Protein AF-A0A227JAJ7-F1 (afdb_monomer_lite)

Structure (mmCIF, N/CA/C/O backbone):
data_AF-A0A227JAJ7-F1
#
_entry.id   AF-A0A227JAJ7-F1
#
loop_
_atom_site.group_PDB
_atom_site.id
_atom_site.type_symbol
_atom_site.label_atom_id
_atom_site.label_alt_id
_atom_site.label_comp_id
_atom_site.label_asym_id
_atom_site.label_entity_id
_atom_site.label_seq_id
_atom_site.pdbx_PDB_ins_code
_atom_site.Cartn_x
_atom_site.Cartn_y
_atom_site.Cartn_z
_atom_site.occupancy
_atom_site.B_iso_or_equiv
_atom_site.auth_seq_id
_atom_site.auth_comp_id
_atom_site.auth_asym_id
_atom_site.auth_atom_id
_atom_site.pdbx_PDB_model_num
ATOM 1 N N . ASN A 1 1 ? 9.251 8.551 4.501 1.00 85.00 1 ASN A N 1
ATOM 2 C CA . ASN A 1 1 ? 8.634 9.676 3.740 1.00 85.00 1 ASN A CA 1
ATOM 3 C C . ASN A 1 1 ? 7.520 10.307 4.596 1.00 85.00 1 ASN A C 1
ATOM 5 O O . ASN A 1 1 ? 7.261 9.784 5.674 1.00 85.00 1 ASN A O 1
ATOM 9 N N . ALA A 1 2 ? 6.881 11.408 4.172 1.00 94.31 2 ALA A N 1
ATOM 10 C CA . ALA A 1 2 ? 5.840 12.074 4.979 1.00 94.31 2 ALA A CA 1
ATOM 11 C C . ALA A 1 2 ? 4.618 11.174 5.269 1.00 94.31 2 ALA A C 1
ATOM 13 O O . ALA A 1 2 ? 4.046 11.230 6.352 1.00 94.31 2 ALA A O 1
ATOM 14 N N . TRP A 1 3 ? 4.259 10.287 4.334 1.00 92.94 3 TRP A N 1
ATOM 15 C CA . TRP A 1 3 ? 3.157 9.336 4.508 1.00 92.94 3 TRP A CA 1
ATOM 16 C C . TRP A 1 3 ? 3.422 8.319 5.624 1.00 92.94 3 TRP A C 1
ATOM 18 O O . TRP A 1 3 ? 2.568 8.092 6.475 1.00 92.94 3 TRP A O 1
ATOM 28 N N . GLU A 1 4 ? 4.610 7.717 5.655 1.00 94.19 4 GLU A N 1
ATOM 29 C CA . GLU A 1 4 ? 4.991 6.753 6.695 1.00 94.19 4 GLU A CA 1
ATOM 30 C C . GLU A 1 4 ? 4.992 7.377 8.091 1.00 94.19 4 GLU A C 1
ATOM 32 O O . GLU A 1 4 ? 4.551 6.734 9.047 1.00 94.19 4 GLU A O 1
ATOM 37 N N . GLN A 1 5 ? 5.463 8.624 8.204 1.00 96.62 5 GLN A N 1
ATOM 38 C CA . GLN A 1 5 ? 5.449 9.377 9.459 1.00 96.62 5 GLN A CA 1
ATOM 39 C C . GLN A 1 5 ? 4.012 9.606 9.929 1.00 96.62 5 GLN A C 1
ATOM 41 O O . GLN A 1 5 ? 3.670 9.181 11.031 1.00 96.62 5 GLN A O 1
ATOM 46 N N . GLN A 1 6 ? 3.143 10.127 9.058 1.00 97.75 6 GLN A N 1
ATOM 47 C CA . GLN A 1 6 ? 1.740 10.374 9.391 1.00 97.75 6 GLN A CA 1
ATOM 48 C C . GLN A 1 6 ? 1.010 9.099 9.841 1.00 97.75 6 GLN A C 1
ATOM 50 O O . GLN A 1 6 ? 0.307 9.103 10.850 1.00 97.75 6 GLN A O 1
ATOM 55 N N . LEU A 1 7 ? 1.190 7.980 9.130 1.00 97.62 7 LEU A N 1
ATOM 56 C CA . LEU A 1 7 ? 0.571 6.703 9.507 1.00 97.62 7 LEU A CA 1
ATOM 57 C C . LEU A 1 7 ? 1.108 6.181 10.854 1.00 97.62 7 LEU A C 1
ATOM 59 O O . LEU A 1 7 ? 0.360 5.588 11.632 1.00 97.62 7 LEU A O 1
ATOM 63 N N . SER A 1 8 ? 2.389 6.424 11.152 1.00 97.94 8 SER A N 1
ATOM 64 C CA . SER A 1 8 ? 2.998 6.043 12.433 1.00 97.94 8 SER A CA 1
ATOM 65 C C . SER A 1 8 ? 2.454 6.882 13.589 1.00 97.94 8 SER A C 1
ATOM 67 O O . SER A 1 8 ? 2.117 6.332 14.637 1.00 97.94 8 SER A O 1
ATOM 69 N N . GLU A 1 9 ? 2.303 8.190 13.383 1.00 98.31 9 GLU A N 1
ATOM 70 C CA . GLU A 1 9 ? 1.668 9.102 14.338 1.00 98.31 9 GLU A CA 1
ATOM 71 C C . GLU A 1 9 ? 0.215 8.695 14.611 1.00 98.31 9 GLU A C 1
ATOM 73 O O . GLU A 1 9 ? -0.184 8.576 15.769 1.00 98.31 9 GLU A O 1
ATOM 78 N N . MET A 1 10 ? -0.558 8.372 13.566 1.00 98.00 10 MET A N 1
ATOM 79 C CA . MET A 1 10 ? -1.934 7.881 13.713 1.00 98.00 10 MET A CA 1
ATOM 80 C C . MET A 1 10 ? -2.012 6.593 14.546 1.00 98.00 10 MET A C 1
ATOM 82 O O . MET A 1 10 ? -2.902 6.465 15.385 1.00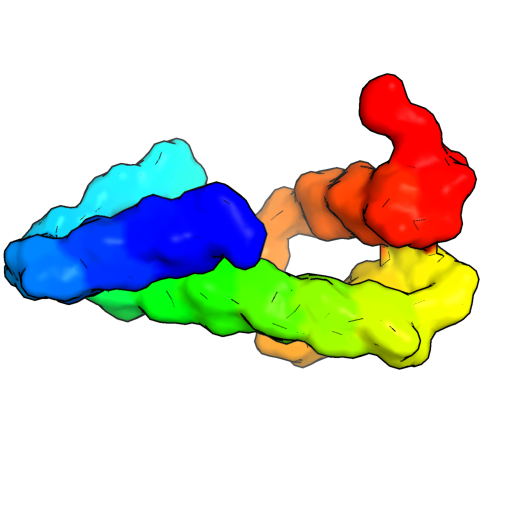 98.00 10 MET A O 1
ATOM 86 N N . LEU A 1 11 ? -1.086 5.643 14.359 1.00 97.81 11 LEU A N 1
ATOM 87 C CA . LEU A 1 11 ? -1.030 4.425 15.181 1.00 97.81 11 LEU A CA 1
ATOM 88 C C . LEU A 1 11 ? -0.637 4.703 16.634 1.00 97.81 11 LEU A C 1
ATOM 90 O O . LEU A 1 11 ? -1.154 4.038 17.536 1.00 97.81 11 LEU A O 1
ATOM 94 N N . ALA A 1 12 ? 0.255 5.666 16.875 1.00 98.38 12 ALA A N 1
ATOM 95 C CA . ALA A 1 12 ? 0.708 6.027 18.218 1.00 98.38 12 ALA A CA 1
ATOM 96 C C . ALA A 1 12 ? -0.432 6.564 19.103 1.00 98.38 12 ALA A C 1
ATOM 98 O O . ALA A 1 12 ? -0.400 6.384 20.321 1.00 98.38 12 ALA A O 1
ATOM 99 N N . LEU A 1 13 ? -1.480 7.129 18.492 1.00 98.31 13 LEU A N 1
ATOM 100 C CA . LEU A 1 13 ? -2.703 7.570 19.174 1.00 98.31 13 LEU A CA 1
ATOM 101 C C . LEU A 1 13 ? -3.602 6.416 19.657 1.00 98.31 13 LEU A C 1
ATOM 103 O O . LEU A 1 13 ? -4.607 6.674 20.315 1.00 98.31 13 LEU A O 1
ATOM 107 N N . LYS A 1 14 ? -3.256 5.152 19.361 1.00 97.69 14 LYS A N 1
ATOM 108 C CA . LYS A 1 14 ? -4.018 3.946 19.744 1.00 97.69 14 LYS A CA 1
ATOM 109 C C . LYS A 1 14 ? -5.506 4.040 19.344 1.00 97.69 14 LYS A C 1
ATOM 111 O O . LYS A 1 14 ? -6.380 3.949 20.210 1.00 97.69 14 LYS A O 1
ATOM 116 N N . PRO A 1 15 ? -5.816 4.225 18.046 1.00 97.88 15 PRO A N 1
ATOM 117 C CA . PRO A 1 15 ? -7.183 4.460 17.600 1.00 97.88 15 PRO A CA 1
ATOM 118 C C . PRO A 1 15 ? -8.071 3.241 17.863 1.00 97.88 15 PRO A C 1
ATOM 120 O O . PRO A 1 15 ? -7.714 2.112 17.522 1.00 97.88 15 PRO A O 1
ATOM 123 N N . GLN A 1 16 ? -9.256 3.481 18.428 1.00 97.25 16 GLN A N 1
ATOM 124 C CA . GLN A 1 16 ? -10.285 2.447 18.579 1.00 97.25 16 GLN A CA 1
ATOM 125 C C . GLN A 1 16 ? -11.012 2.170 17.260 1.00 97.2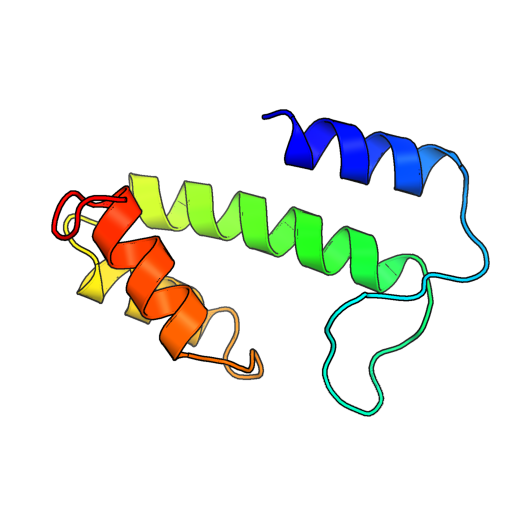5 16 GLN A C 1
ATOM 127 O O . GLN A 1 16 ? -11.372 1.030 16.980 1.00 97.25 16 GLN A O 1
ATOM 132 N N . VAL A 1 17 ? -11.199 3.210 16.444 1.00 97.88 17 VAL A N 1
ATOM 133 C CA . VAL A 1 17 ? -11.871 3.147 15.145 1.00 97.88 17 VAL A CA 1
ATOM 134 C C . VAL A 1 17 ? -11.025 3.884 14.114 1.00 97.88 17 VAL A C 1
ATOM 136 O O . VAL A 1 17 ? -10.483 4.952 14.398 1.00 97.88 17 VAL A O 1
ATOM 139 N N . VAL A 1 18 ? -10.929 3.320 12.914 1.00 97.94 18 VAL A N 1
ATOM 140 C CA . VAL A 1 18 ? -10.316 3.959 11.745 1.00 97.94 18 VAL A CA 1
ATOM 141 C C . VAL A 1 18 ? -11.326 3.934 10.607 1.00 97.94 18 VAL A C 1
ATOM 143 O O . VAL A 1 18 ? -11.865 2.874 10.299 1.00 97.94 18 VAL A O 1
ATOM 146 N N . ILE A 1 19 ? -11.568 5.089 9.984 1.00 95.75 19 ILE A N 1
ATOM 147 C CA . ILE A 1 19 ? -12.482 5.241 8.845 1.00 95.75 19 ILE A CA 1
ATOM 148 C C . ILE A 1 19 ? -11.654 5.585 7.597 1.00 95.75 19 ILE A C 1
ATOM 150 O O . ILE A 1 19 ? -11.264 6.742 7.430 1.00 95.75 19 ILE A O 1
ATOM 154 N N . PRO A 1 20 ? -11.325 4.603 6.736 1.00 93.81 20 PRO A N 1
ATOM 155 C CA . PRO A 1 20 ? -10.594 4.861 5.499 1.00 93.81 20 PRO A CA 1
ATOM 156 C C . PRO A 1 20 ? -11.448 5.645 4.497 1.00 93.81 20 PRO A C 1
ATOM 158 O O . PRO A 1 20 ? -12.634 5.363 4.343 1.00 93.81 20 PRO A O 1
ATOM 161 N N . GLY A 1 21 ? -10.835 6.569 3.748 1.00 93.19 21 GLY A N 1
ATOM 162 C CA . GLY A 1 21 ? -11.511 7.239 2.625 1.00 93.19 21 GLY A CA 1
ATOM 163 C C . GLY A 1 21 ? -11.849 6.287 1.467 1.00 93.19 21 GLY A C 1
ATOM 164 O O . GLY A 1 21 ? -12.850 6.474 0.782 1.00 93.19 21 GLY A O 1
ATOM 165 N N . HIS A 1 22 ? -11.051 5.228 1.288 1.00 89.88 22 HIS A N 1
ATOM 166 C CA . HIS A 1 22 ? -11.291 4.138 0.340 1.00 89.88 22 HIS A CA 1
ATOM 167 C C . HIS A 1 22 ? -10.982 2.790 1.000 1.00 89.88 22 HIS A C 1
ATOM 169 O O . HIS A 1 22 ? -9.970 2.659 1.688 1.00 89.88 22 HIS A O 1
ATOM 175 N N . MET A 1 23 ? -11.828 1.778 0.781 1.00 90.31 23 MET A N 1
ATOM 176 C CA . MET A 1 23 ? -11.612 0.411 1.273 1.00 90.31 23 MET A CA 1
ATOM 177 C C . MET A 1 23 ? -12.438 -0.625 0.500 1.00 90.31 23 MET A C 1
ATOM 179 O O . MET A 1 23 ? -13.387 -0.282 -0.206 1.00 90.31 23 MET A O 1
ATOM 183 N N . LYS A 1 24 ? -12.103 -1.910 0.669 1.00 89.38 24 LYS A N 1
ATOM 184 C CA . LYS A 1 24 ? -12.974 -3.018 0.257 1.00 89.38 24 LYS A CA 1
ATOM 185 C C . LYS A 1 24 ? -14.173 -3.101 1.194 1.00 89.38 24 LYS A C 1
ATOM 187 O O . LYS A 1 24 ? -14.057 -2.865 2.395 1.00 89.38 24 LYS A O 1
ATOM 192 N N . ALA A 1 25 ? -15.336 -3.449 0.650 1.00 89.69 25 ALA A N 1
ATOM 193 C CA . ALA A 1 25 ? -16.492 -3.751 1.481 1.00 89.69 25 ALA A CA 1
ATOM 194 C C . ALA A 1 25 ? -16.132 -4.868 2.479 1.00 89.69 25 ALA A C 1
ATOM 196 O O . ALA A 1 25 ? -15.513 -5.865 2.110 1.00 89.69 25 ALA A O 1
ATOM 197 N N . GLY A 1 26 ? -16.485 -4.678 3.751 1.00 91.06 26 GLY A N 1
ATOM 198 C CA . GLY A 1 26 ? -16.148 -5.618 4.824 1.00 91.06 26 GLY A CA 1
ATOM 199 C C . GLY A 1 26 ? -14.739 -5.471 5.418 1.00 91.06 26 GLY A C 1
ATOM 200 O O . GLY A 1 26 ? -14.392 -6.238 6.314 1.00 91.06 26 GLY A O 1
ATOM 201 N N . THR A 1 27 ? -13.927 -4.496 4.984 1.00 92.56 27 THR A N 1
ATOM 202 C CA . THR A 1 27 ? -12.674 -4.154 5.680 1.00 92.56 27 THR A CA 1
ATOM 203 C C . THR A 1 27 ? -12.959 -3.774 7.141 1.00 92.56 27 THR A C 1
ATOM 205 O O . THR A 1 27 ? -13.874 -3.003 7.429 1.00 92.56 27 THR A O 1
ATOM 208 N N . LYS A 1 28 ? -12.167 -4.318 8.077 1.00 95.44 28 LYS A N 1
ATOM 209 C CA . LYS A 1 28 ? -12.261 -3.992 9.510 1.00 95.44 28 LYS A CA 1
ATOM 210 C C . LYS A 1 28 ? -11.965 -2.508 9.733 1.00 95.44 28 LYS A C 1
ATOM 212 O O . LYS A 1 28 ? -11.002 -1.999 9.183 1.00 95.44 28 LYS A O 1
ATOM 217 N N . LEU A 1 29 ? -12.728 -1.831 10.587 1.00 97.31 29 LEU A N 1
ATOM 218 C CA . LEU A 1 29 ? -12.568 -0.395 10.867 1.00 97.31 29 LEU A CA 1
ATOM 219 C C . LEU A 1 29 ? -11.684 -0.135 12.092 1.00 97.31 29 LEU A C 1
ATOM 221 O O . LEU A 1 29 ? -12.057 0.597 13.004 1.00 97.31 29 LEU A O 1
ATOM 225 N N . ASN A 1 30 ? -10.525 -0.785 12.146 1.00 97.62 30 ASN A N 1
ATOM 226 C CA . ASN A 1 30 ? -9.595 -0.718 13.272 1.00 97.62 30 ASN A CA 1
ATOM 227 C C . ASN A 1 30 ? -8.172 -0.366 12.792 1.00 97.62 30 ASN A C 1
ATOM 229 O O . ASN A 1 30 ? -7.926 -0.142 11.603 1.00 97.62 30 ASN A O 1
ATOM 233 N N . ALA A 1 31 ? -7.219 -0.344 13.728 1.00 97.88 31 ALA A N 1
ATOM 234 C CA . ALA A 1 31 ? -5.814 -0.034 13.462 1.00 97.88 31 ALA A CA 1
ATOM 235 C C . ALA A 1 31 ? -5.139 -0.944 12.410 1.00 97.88 31 ALA A C 1
ATOM 237 O O . ALA A 1 31 ? -4.111 -0.550 11.855 1.00 97.88 31 ALA A O 1
ATOM 238 N N . ASP A 1 32 ? -5.705 -2.116 12.090 1.00 96.50 32 ASP A N 1
ATOM 239 C CA . ASP A 1 32 ? -5.162 -3.015 11.062 1.00 96.50 32 ASP A CA 1
ATOM 240 C C . ASP A 1 32 ? -5.161 -2.349 9.676 1.00 96.50 32 ASP A C 1
ATOM 242 O O . ASP A 1 32 ? -4.279 -2.616 8.866 1.00 96.50 32 ASP A O 1
ATOM 246 N N . THR A 1 33 ? -6.089 -1.421 9.415 1.00 95.88 33 THR A N 1
ATOM 247 C CA . THR A 1 33 ? -6.141 -0.664 8.149 1.00 95.88 33 THR A CA 1
ATOM 248 C C . THR A 1 33 ? -4.965 0.291 7.977 1.00 95.88 33 THR A C 1
ATOM 250 O O . THR A 1 33 ? -4.431 0.416 6.877 1.00 95.88 33 THR A O 1
ATOM 253 N N . ILE A 1 34 ? -4.507 0.926 9.060 1.00 97.50 34 ILE A N 1
ATOM 254 C CA . ILE A 1 34 ? -3.318 1.785 9.022 1.00 97.50 34 ILE A CA 1
ATOM 255 C C . ILE A 1 34 ? -2.073 0.924 8.792 1.00 97.50 34 ILE A C 1
ATOM 257 O O . ILE A 1 34 ? -1.235 1.271 7.960 1.00 97.50 34 ILE A O 1
ATOM 261 N N . ARG A 1 35 ? -1.980 -0.230 9.470 1.00 97.19 35 ARG A N 1
ATOM 262 C CA . ARG A 1 35 ? -0.873 -1.180 9.276 1.00 97.19 35 ARG A CA 1
ATOM 263 C C . ARG A 1 35 ? -0.833 -1.727 7.852 1.00 97.19 35 ARG A C 1
ATOM 265 O O . ARG A 1 35 ? 0.249 -1.816 7.283 1.00 97.19 35 ARG A O 1
ATOM 272 N N . TYR A 1 36 ? -1.992 -2.030 7.265 1.00 95.62 36 TYR A N 1
ATOM 273 C CA . TYR A 1 36 ? -2.095 -2.432 5.862 1.00 95.62 36 TYR A CA 1
ATOM 274 C C . TYR A 1 36 ? -1.499 -1.365 4.936 1.00 95.62 36 TYR A C 1
ATOM 276 O O . TYR A 1 36 ? -0.634 -1.678 4.123 1.00 95.62 36 TYR A O 1
ATOM 284 N N . SER A 1 37 ? -1.891 -0.097 5.101 1.00 95.38 37 SER A N 1
ATOM 285 C CA . SER A 1 37 ? -1.356 1.006 4.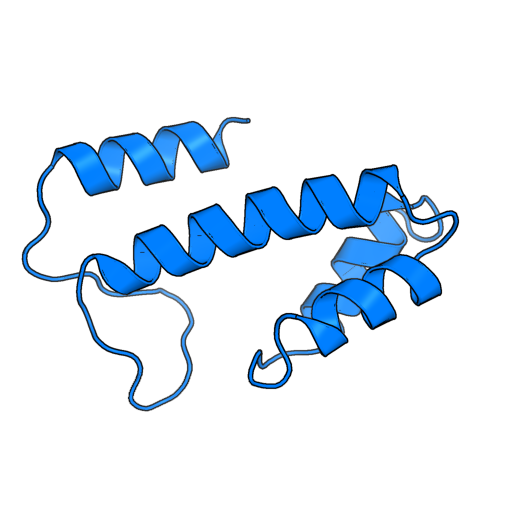291 1.00 95.38 37 SER A CA 1
ATOM 286 C C . SER A 1 37 ? 0.153 1.192 4.471 1.00 95.38 37 SER A C 1
ATOM 288 O O . SER A 1 37 ? 0.863 1.397 3.489 1.00 95.38 37 SER A O 1
ATOM 290 N N . GLN A 1 38 ? 0.670 1.086 5.701 1.00 97.12 38 GLN A N 1
ATOM 291 C CA . GLN A 1 38 ? 2.115 1.148 5.953 1.00 97.12 38 GLN A CA 1
ATOM 292 C C . GLN A 1 38 ? 2.865 0.014 5.252 1.00 97.12 38 GLN A C 1
ATOM 294 O O . GLN A 1 38 ? 3.856 0.273 4.569 1.00 97.12 38 GLN A O 1
ATOM 299 N N . GLN A 1 39 ? 2.376 -1.221 5.391 1.00 97.62 39 GLN A N 1
ATOM 300 C CA . GLN A 1 39 ? 3.002 -2.386 4.777 1.00 97.62 39 GLN A CA 1
ATOM 301 C C . GLN A 1 39 ? 2.980 -2.282 3.250 1.00 97.62 39 GLN A C 1
ATOM 303 O O . GLN A 1 39 ? 4.003 -2.515 2.612 1.00 97.62 39 GLN A O 1
ATOM 308 N N . TYR A 1 40 ? 1.860 -1.846 2.668 1.00 96.75 40 TYR A N 1
ATOM 309 C CA . TYR A 1 40 ? 1.740 -1.646 1.226 1.00 96.75 40 TYR A CA 1
ATOM 310 C C . TYR A 1 40 ? 2.768 -0.638 0.702 1.00 96.75 40 TYR A C 1
ATOM 312 O O . TYR A 1 40 ? 3.426 -0.896 -0.304 1.00 96.75 40 TYR A O 1
ATOM 320 N N . LEU A 1 41 ? 2.960 0.492 1.392 1.00 96.50 41 LEU A N 1
ATOM 321 C CA . LEU A 1 41 ? 3.954 1.498 0.999 1.00 96.50 41 LEU A CA 1
ATOM 322 C C . LEU A 1 41 ? 5.391 0.972 1.096 1.00 96.50 41 LEU A C 1
ATOM 324 O O . LEU A 1 41 ? 6.195 1.231 0.199 1.00 96.50 41 LEU A O 1
ATOM 328 N N . GLN A 1 42 ? 5.715 0.238 2.162 1.00 97.31 42 GLN A N 1
ATOM 329 C CA . GLN A 1 42 ? 7.037 -0.373 2.341 1.00 97.31 42 GLN A CA 1
ATOM 330 C C . GLN A 1 42 ? 7.316 -1.413 1.254 1.00 97.31 42 GLN A C 1
ATOM 332 O O . GLN A 1 42 ? 8.388 -1.415 0.645 1.00 97.31 42 GLN A O 1
ATOM 337 N N . ASP A 1 43 ? 6.324 -2.248 0.961 1.00 98.38 43 ASP A N 1
ATOM 338 C CA . ASP A 1 43 ? 6.409 -3.272 -0.071 1.00 98.38 43 ASP A CA 1
ATOM 339 C C . ASP A 1 43 ? 6.542 -2.669 -1.458 1.00 98.38 43 ASP A C 1
ATOM 341 O O . ASP A 1 43 ? 7.388 -3.110 -2.227 1.00 98.38 43 ASP A O 1
ATOM 345 N N . PHE A 1 44 ? 5.779 -1.618 -1.755 1.00 97.88 44 PHE A N 1
ATOM 346 C CA . PHE A 1 44 ? 5.885 -0.898 -3.017 1.00 97.88 44 PHE A CA 1
ATOM 347 C C . PHE A 1 44 ? 7.282 -0.302 -3.201 1.00 97.88 44 PHE A C 1
ATOM 349 O O . PHE A 1 44 ? 7.881 -0.429 -4.268 1.00 97.88 44 PHE A O 1
ATOM 356 N N . GLN A 1 45 ? 7.852 0.307 -2.156 1.00 96.88 45 GLN A N 1
ATOM 357 C CA . GLN A 1 45 ? 9.223 0.818 -2.206 1.00 96.88 45 GLN A CA 1
ATOM 358 C C . GLN A 1 45 ? 10.248 -0.296 -2.414 1.00 96.88 45 GLN A C 1
ATOM 360 O O . GLN A 1 45 ? 11.206 -0.110 -3.168 1.00 96.88 45 GLN A O 1
ATOM 365 N N . GLN A 1 46 ? 10.074 -1.439 -1.750 1.00 98.25 46 GLN A N 1
ATOM 366 C CA . GLN A 1 46 ? 10.962 -2.582 -1.919 1.00 98.25 46 GLN A CA 1
ATOM 367 C C . GLN A 1 46 ? 10.842 -3.165 -3.329 1.00 98.25 46 GLN A C 1
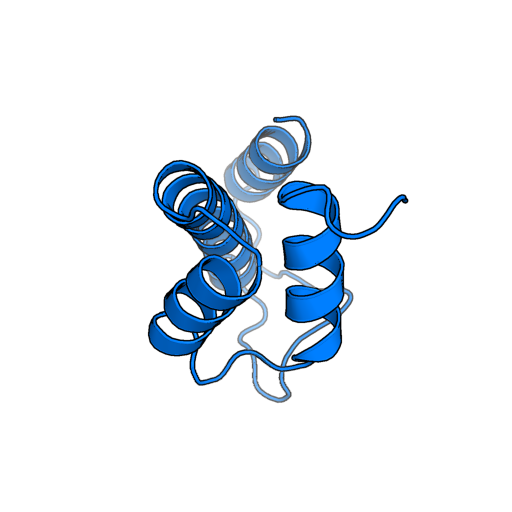ATOM 369 O O . GLN A 1 46 ? 11.865 -3.347 -3.984 1.00 98.25 46 GLN A O 1
ATOM 374 N N . ALA A 1 47 ? 9.627 -3.402 -3.818 1.00 98.50 47 ALA A N 1
ATOM 375 C CA . ALA A 1 47 ? 9.366 -3.895 -5.164 1.00 98.50 47 ALA A CA 1
ATOM 376 C C . ALA A 1 47 ? 9.955 -2.945 -6.212 1.00 98.50 47 ALA A C 1
ATOM 378 O O . ALA A 1 47 ? 10.669 -3.389 -7.111 1.00 98.50 47 ALA A O 1
ATOM 379 N N . LYS A 1 48 ? 9.773 -1.628 -6.038 1.00 98.12 48 LYS A N 1
ATOM 380 C CA . LYS A 1 48 ? 10.343 -0.608 -6.926 1.00 98.12 48 LYS A CA 1
ATOM 381 C C . LYS A 1 48 ? 11.865 -0.716 -7.019 1.00 98.12 48 LYS A C 1
ATOM 383 O O . LYS A 1 48 ? 12.401 -0.651 -8.116 1.00 98.12 48 LYS A O 1
ATOM 388 N N . LYS A 1 49 ? 12.569 -0.889 -5.893 1.00 98.06 49 LYS A N 1
ATOM 389 C CA . LYS A 1 49 ? 14.042 -1.013 -5.884 1.00 98.06 49 LYS A CA 1
ATOM 390 C C . LYS A 1 49 ? 14.557 -2.223 -6.673 1.00 98.06 49 LYS A C 1
ATOM 392 O O . LYS A 1 49 ? 15.708 -2.202 -7.089 1.00 98.06 49 LYS A O 1
ATOM 397 N N . HIS A 1 50 ? 13.731 -3.253 -6.854 1.00 97.81 50 HIS A N 1
ATOM 398 C CA . HIS A 1 50 ? 14.098 -4.504 -7.527 1.00 97.81 50 HIS A CA 1
ATOM 399 C C . HIS A 1 50 ? 13.413 -4.678 -8.892 1.00 97.81 50 HIS A C 1
ATOM 401 O O . HIS A 1 50 ? 13.507 -5.751 -9.483 1.00 97.81 50 HIS A O 1
ATOM 407 N N . SER A 1 51 ? 12.724 -3.648 -9.390 1.00 98.38 51 SER A N 1
ATOM 408 C CA . SER A 1 51 ? 12.011 -3.679 -10.669 1.00 98.38 51 SER A CA 1
ATOM 409 C C . SER A 1 51 ? 12.686 -2.751 -11.672 1.00 98.38 51 SER A C 1
ATOM 411 O O . SER A 1 51 ? 12.993 -1.605 -11.351 1.00 98.38 51 SER A O 1
ATOM 413 N N . ASN A 1 52 ? 12.873 -3.223 -12.903 1.00 97.81 52 ASN A N 1
ATOM 414 C CA . ASN A 1 52 ? 13.449 -2.427 -13.991 1.00 97.81 52 ASN A CA 1
ATOM 415 C C . ASN A 1 52 ? 12.401 -1.594 -14.747 1.00 97.81 52 ASN A C 1
ATOM 417 O O . ASN A 1 52 ? 12.760 -0.674 -15.474 1.00 97.81 52 ASN A O 1
ATOM 421 N N . ASN A 1 53 ? 11.116 -1.934 -14.623 1.00 98.56 53 ASN A N 1
ATOM 422 C CA . ASN A 1 53 ? 10.004 -1.272 -15.307 1.00 98.56 53 ASN A CA 1
ATOM 423 C C . ASN A 1 53 ? 8.690 -1.463 -14.533 1.00 98.56 53 ASN A C 1
ATOM 425 O O . ASN A 1 53 ? 8.639 -2.201 -13.541 1.00 98.56 53 ASN A O 1
ATOM 429 N N . SER A 1 54 ? 7.630 -0.781 -14.974 1.00 98.56 54 SER A N 1
ATOM 430 C CA . SER A 1 54 ? 6.318 -0.829 -14.323 1.00 98.56 54 SER A CA 1
ATOM 431 C C . SER A 1 54 ? 5.710 -2.222 -14.344 1.00 98.56 54 SER A C 1
ATOM 433 O O . SER A 1 54 ? 5.121 -2.605 -13.343 1.00 98.56 54 SER A O 1
ATOM 435 N N . ALA A 1 55 ? 5.896 -3.005 -15.411 1.00 98.62 55 ALA A N 1
ATOM 436 C CA . ALA A 1 55 ? 5.364 -4.365 -15.493 1.00 98.62 55 ALA A CA 1
ATOM 437 C C . ALA A 1 55 ? 5.896 -5.255 -14.355 1.00 98.62 55 ALA A C 1
ATOM 439 O O . ALA A 1 55 ? 5.110 -5.851 -13.628 1.00 98.62 55 ALA A O 1
ATOM 440 N N . GLN A 1 56 ? 7.212 -5.254 -14.112 1.00 98.75 56 GLN A N 1
ATOM 441 C CA . GLN A 1 56 ? 7.819 -6.018 -13.010 1.00 98.75 56 GLN A CA 1
ATOM 442 C C . GLN A 1 56 ? 7.336 -5.553 -11.628 1.00 98.75 56 GLN A C 1
ATOM 444 O O . GLN A 1 56 ? 7.114 -6.370 -10.727 1.00 98.75 56 GLN A O 1
ATOM 449 N N . LEU A 1 57 ? 7.148 -4.241 -11.466 1.00 98.81 57 LEU A N 1
ATOM 450 C CA . LEU A 1 57 ? 6.630 -3.657 -10.232 1.00 98.81 57 LEU A CA 1
ATOM 451 C C . LEU A 1 57 ? 5.163 -4.045 -9.998 1.00 98.81 57 LEU A C 1
ATOM 453 O O . LEU A 1 57 ? 4.805 -4.436 -8.886 1.00 98.81 57 LEU A O 1
ATOM 457 N N . ILE A 1 58 ? 4.333 -3.970 -11.040 1.00 98.69 58 ILE A N 1
ATOM 458 C CA . ILE A 1 58 ? 2.922 -4.369 -11.015 1.00 98.69 58 ILE A CA 1
ATOM 459 C C . ILE A 1 58 ? 2.820 -5.854 -10.676 1.00 98.69 58 ILE A C 1
ATOM 461 O O . ILE A 1 58 ? 2.141 -6.187 -9.711 1.00 98.69 58 ILE A O 1
ATOM 465 N N . ASP A 1 59 ? 3.552 -6.725 -11.374 1.00 98.56 59 ASP A N 1
ATOM 466 C CA . ASP A 1 59 ? 3.527 -8.174 -11.139 1.00 98.56 59 ASP A CA 1
ATOM 467 C C . ASP A 1 59 ? 3.892 -8.517 -9.689 1.00 98.56 59 ASP A C 1
ATOM 469 O O . ASP A 1 59 ? 3.185 -9.277 -9.022 1.00 98.56 59 ASP A O 1
ATOM 473 N N . THR A 1 60 ? 4.956 -7.900 -9.163 1.00 98.62 60 THR A N 1
ATOM 474 C CA . THR A 1 60 ? 5.396 -8.108 -7.775 1.00 98.62 60 THR A CA 1
ATOM 475 C C . THR A 1 60 ? 4.322 -7.678 -6.774 1.00 98.62 60 THR A C 1
ATOM 477 O O . THR A 1 60 ? 4.021 -8.405 -5.822 1.00 98.62 60 THR A O 1
ATOM 480 N N . MET A 1 61 ? 3.726 -6.501 -6.975 1.00 98.62 61 MET A N 1
ATOM 481 C CA . MET A 1 61 ? 2.714 -5.972 -6.060 1.00 98.62 61 MET A CA 1
ATOM 482 C C . MET A 1 61 ? 1.392 -6.732 -6.163 1.00 98.62 61 MET A C 1
ATOM 484 O O . MET A 1 61 ? 0.804 -7.052 -5.132 1.00 98.62 61 MET A O 1
ATOM 488 N N . SER A 1 62 ? 0.948 -7.091 -7.365 1.00 98.19 62 SER A N 1
ATOM 489 C CA . SER A 1 62 ? -0.261 -7.889 -7.583 1.00 98.19 62 SER A CA 1
ATOM 490 C C . SER A 1 62 ? -0.128 -9.302 -7.018 1.00 98.19 62 SER A C 1
ATOM 492 O O . SER A 1 62 ? -1.089 -9.812 -6.446 1.00 98.19 62 SER A O 1
ATOM 494 N N . ALA A 1 63 ? 1.059 -9.914 -7.085 1.00 98.25 63 ALA A N 1
ATOM 495 C CA . ALA A 1 63 ? 1.312 -11.204 -6.446 1.00 98.25 63 ALA A CA 1
ATOM 496 C C . ALA A 1 63 ? 1.241 -11.121 -4.911 1.00 98.25 63 ALA A C 1
ATOM 498 O O . ALA A 1 63 ? 0.740 -12.040 -4.263 1.00 98.25 63 ALA A O 1
ATOM 499 N N . LYS A 1 64 ? 1.721 -10.01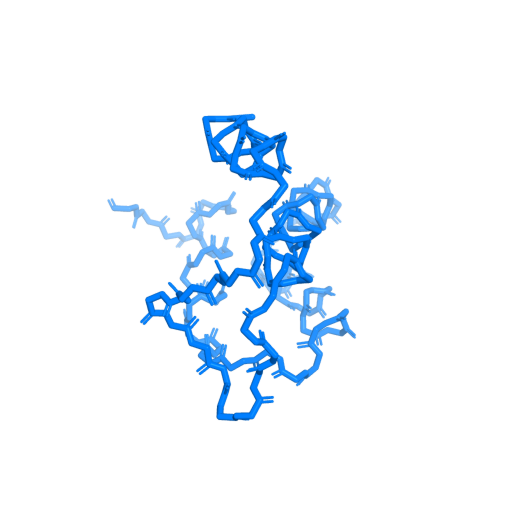9 -4.317 1.00 98.12 64 LYS A N 1
ATOM 500 C CA . LYS A 1 64 ? 1.693 -9.812 -2.860 1.00 98.12 64 LYS A CA 1
ATOM 501 C C . LYS A 1 64 ? 0.318 -9.376 -2.342 1.00 98.12 64 LYS A C 1
ATOM 503 O O . LYS A 1 64 ? -0.035 -9.685 -1.205 1.00 98.12 64 LYS A O 1
ATOM 508 N N . TYR A 1 65 ? -0.460 -8.696 -3.180 1.00 97.00 65 TYR A N 1
ATOM 509 C CA . TYR A 1 65 ? -1.767 -8.130 -2.853 1.00 97.00 65 TYR A CA 1
ATOM 510 C C . TYR A 1 65 ? -2.847 -8.547 -3.872 1.00 97.00 65 TYR A C 1
ATOM 512 O O . TYR A 1 65 ? -3.455 -7.678 -4.500 1.00 97.00 65 TYR A O 1
ATOM 520 N N . PRO A 1 66 ? -3.150 -9.853 -4.023 1.00 94.81 66 PRO A N 1
ATOM 521 C CA . PRO A 1 66 ? -4.091 -10.339 -5.043 1.00 94.81 66 PRO A CA 1
ATOM 522 C C . PRO A 1 66 ? -5.530 -9.839 -4.836 1.00 94.81 66 PRO A C 1
ATOM 524 O O . PRO A 1 66 ? -6.318 -9.786 -5.772 1.00 94.81 66 PRO A O 1
ATOM 527 N N . GLU A 1 67 ? -5.866 -9.439 -3.608 1.00 91.81 67 GLU A N 1
ATOM 528 C CA . GLU A 1 67 ? -7.183 -8.923 -3.221 1.00 91.81 67 GLU A CA 1
ATOM 529 C C . GLU A 1 67 ? -7.267 -7.386 -3.234 1.00 91.81 67 GLU A C 1
ATOM 531 O O . GLU A 1 67 ? -8.306 -6.820 -2.868 1.00 91.81 67 GLU A O 1
ATOM 536 N N . ALA A 1 68 ? -6.182 -6.691 -3.603 1.00 91.38 68 ALA A N 1
ATOM 537 C CA . ALA A 1 68 ? -6.210 -5.242 -3.747 1.00 91.38 68 ALA A CA 1
ATOM 538 C C . ALA A 1 68 ? -7.106 -4.848 -4.928 1.00 91.38 68 ALA A C 1
ATOM 540 O O . ALA A 1 68 ? -7.016 -5.387 -6.028 1.00 91.38 68 ALA A O 1
ATOM 541 N N . GLN A 1 69 ? -7.988 -3.882 -4.687 1.00 88.62 69 GLN A N 1
ATOM 542 C CA . GLN A 1 69 ? -8.868 -3.337 -5.718 1.00 88.62 69 GLN A CA 1
ATOM 543 C C . GLN A 1 69 ? -8.188 -2.180 -6.459 1.00 88.62 69 GLN A C 1
ATOM 545 O O . GLN A 1 69 ? -7.131 -1.707 -6.052 1.00 88.62 69 GLN A O 1
ATOM 550 N N . LEU A 1 70 ? -8.848 -1.679 -7.509 1.00 89.19 70 LEU A N 1
ATOM 551 C CA . LEU A 1 70 ? -8.390 -0.541 -8.317 1.00 89.19 70 LEU A CA 1
ATOM 552 C C . LEU A 1 70 ? -7.013 -0.780 -8.971 1.00 89.19 70 LEU A C 1
ATOM 554 O O . LEU A 1 70 ? -6.086 -0.002 -8.742 1.00 89.19 70 LEU A O 1
ATOM 558 N N . PRO A 1 71 ? -6.872 -1.801 -9.840 1.00 92.88 71 PRO A N 1
ATOM 559 C CA . PRO A 1 71 ? -5.606 -2.102 -10.522 1.00 92.88 71 PRO A CA 1
ATOM 560 C C . PRO A 1 71 ? -5.033 -0.901 -11.291 1.00 92.88 71 PRO A C 1
ATOM 562 O O . PRO A 1 71 ? -3.820 -0.726 -11.344 1.00 92.88 71 PRO A O 1
ATOM 565 N N . ILE A 1 72 ? -5.896 -0.014 -11.799 1.00 95.50 72 ILE A N 1
ATOM 566 C CA . ILE A 1 72 ? -5.485 1.222 -12.476 1.00 95.50 72 ILE A CA 1
ATOM 567 C C . ILE A 1 72 ? -4.652 2.157 -11.582 1.00 95.50 72 ILE A C 1
ATOM 569 O O . ILE A 1 72 ? -3.754 2.837 -12.071 1.00 95.50 72 ILE A O 1
ATOM 573 N N . ALA A 1 73 ? -4.899 2.179 -10.267 1.00 94.81 73 ALA A N 1
ATOM 574 C CA . ALA A 1 73 ? -4.121 2.997 -9.339 1.00 94.81 73 ALA A CA 1
ATOM 575 C C . ALA A 1 73 ? -2.683 2.472 -9.205 1.00 94.81 73 ALA A C 1
ATOM 577 O O . ALA A 1 73 ? -1.736 3.259 -9.198 1.00 94.81 73 ALA A O 1
ATOM 578 N N . LEU A 1 74 ? -2.517 1.144 -9.152 1.00 97.50 74 LEU A N 1
ATOM 579 C CA . LEU A 1 74 ? -1.202 0.505 -9.173 1.00 97.50 74 LEU A CA 1
ATOM 580 C C . LEU A 1 74 ? -0.503 0.733 -10.519 1.00 97.50 74 LEU A C 1
ATOM 582 O O . LEU A 1 74 ? 0.681 1.053 -10.525 1.00 97.50 74 LEU A O 1
ATOM 586 N N . GLU A 1 75 ? -1.222 0.630 -11.638 1.00 98.12 75 GLU A N 1
ATOM 587 C CA . GLU A 1 75 ? -0.660 0.852 -12.974 1.00 98.12 75 GLU A CA 1
ATOM 588 C C . GLU A 1 75 ? -0.100 2.273 -13.141 1.00 98.12 75 GLU A C 1
ATOM 590 O O . GLU A 1 75 ? 1.058 2.438 -13.532 1.00 98.12 75 GLU A O 1
ATOM 595 N N . ILE A 1 76 ? -0.894 3.297 -12.804 1.00 98.00 76 ILE A N 1
ATOM 596 C CA . ILE A 1 76 ? -0.464 4.702 -12.873 1.00 98.00 76 ILE A CA 1
ATOM 597 C C . ILE A 1 76 ? 0.723 4.929 -11.934 1.00 98.00 76 ILE A C 1
ATOM 599 O O . ILE A 1 76 ? 1.755 5.451 -12.356 1.00 98.00 76 ILE A O 1
ATOM 603 N N . GLY A 1 77 ? 0.609 4.494 -10.673 1.00 97.06 77 GLY A N 1
ATOM 604 C CA . GLY A 1 77 ? 1.679 4.647 -9.689 1.00 97.06 77 GLY A CA 1
ATOM 605 C C . GLY A 1 77 ? 2.981 3.982 -10.137 1.00 97.06 77 GLY A C 1
ATOM 606 O O . GLY A 1 77 ? 4.048 4.585 -10.031 1.00 97.06 77 GLY A O 1
ATOM 607 N N . ALA A 1 78 ? 2.905 2.770 -10.689 1.00 98.38 78 ALA A N 1
ATOM 608 C CA . 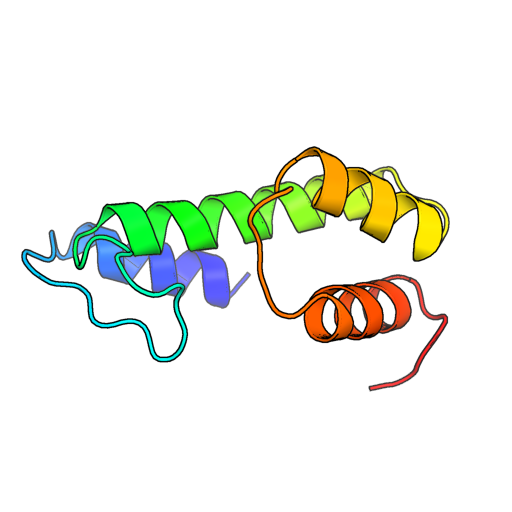ALA A 1 78 ? 4.067 2.056 -11.195 1.00 98.38 78 ALA A CA 1
ATOM 609 C C . ALA A 1 78 ? 4.731 2.821 -12.344 1.00 98.38 78 ALA A C 1
ATOM 611 O O . ALA A 1 78 ? 5.909 3.144 -12.217 1.00 98.38 78 ALA A O 1
ATOM 612 N N . LYS A 1 79 ? 3.978 3.192 -13.392 1.00 98.62 79 LYS A N 1
ATOM 613 C CA . LYS A 1 79 ? 4.502 3.920 -14.564 1.00 98.62 79 LYS A CA 1
ATOM 614 C C . LYS A 1 79 ? 5.141 5.256 -14.195 1.00 98.62 79 LYS A C 1
ATOM 616 O O . LYS A 1 79 ? 6.194 5.603 -14.724 1.00 98.62 79 LYS A O 1
ATOM 621 N N . VAL A 1 80 ? 4.539 5.994 -13.264 1.00 98.12 80 VAL A N 1
ATOM 622 C CA . VAL A 1 80 ? 5.101 7.263 -12.780 1.00 98.12 80 VAL A CA 1
ATOM 623 C C . VAL A 1 80 ? 6.402 7.022 -12.021 1.00 98.12 80 VAL A C 1
ATOM 625 O O . VAL A 1 80 ? 7.406 7.697 -12.244 1.00 98.12 80 VAL A O 1
ATOM 628 N N . HIS A 1 81 ? 6.430 6.025 -11.138 1.00 97.00 81 HIS A N 1
ATOM 629 C CA . HIS A 1 81 ? 7.605 5.748 -10.320 1.00 97.00 81 HIS A CA 1
ATOM 630 C C . HIS A 1 81 ? 8.768 5.086 -11.066 1.00 97.00 81 HIS A C 1
ATOM 632 O O . HIS A 1 81 ? 9.885 5.131 -10.535 1.00 97.00 81 HIS A O 1
ATOM 638 N N . THR A 1 82 ? 8.523 4.508 -12.242 1.00 97.38 82 THR A N 1
ATOM 639 C CA . THR A 1 82 ? 9.531 3.943 -13.154 1.00 97.38 82 THR A CA 1
ATOM 640 C C . THR A 1 82 ? 9.891 4.883 -14.309 1.00 97.38 82 THR A C 1
ATOM 642 O O . THR A 1 82 ? 10.797 4.571 -15.074 1.00 97.38 82 THR A O 1
ATOM 645 N N . GLY A 1 83 ? 9.245 6.051 -14.412 1.00 97.38 83 GLY A N 1
ATOM 646 C CA . GLY A 1 83 ? 9.546 7.075 -15.419 1.00 97.38 83 GLY A CA 1
ATOM 647 C C . GLY A 1 83 ? 8.912 6.839 -16.794 1.00 97.38 83 GLY A C 1
ATOM 648 O O . GLY A 1 83 ? 9.220 7.561 -17.736 1.00 97.38 83 GLY A O 1
ATOM 649 N N . GLU A 1 84 ? 8.016 5.861 -16.919 1.00 98.31 84 GLU A N 1
ATOM 650 C CA . GLU A 1 84 ? 7.271 5.557 -18.150 1.00 98.31 84 GLU A CA 1
ATOM 651 C C . GLU A 1 84 ? 6.064 6.492 -18.356 1.00 98.31 84 GLU A C 1
ATOM 653 O O . GLU A 1 84 ? 5.481 6.532 -19.438 1.00 98.31 84 GLU A O 1
ATOM 658 N N . MET A 1 85 ? 5.679 7.245 -17.322 1.00 98.12 85 MET A N 1
ATOM 659 C CA . MET A 1 85 ? 4.619 8.253 -17.349 1.00 98.12 85 MET A CA 1
ATOM 660 C C . MET A 1 85 ? 5.037 9.463 -16.507 1.00 98.12 85 MET A C 1
ATOM 662 O O . MET A 1 85 ? 5.605 9.307 -15.428 1.00 98.12 85 MET A O 1
ATOM 666 N N . SER A 1 86 ? 4.754 10.675 -16.981 1.00 95.50 86 SER A N 1
ATOM 667 C CA . SER A 1 86 ? 4.895 11.889 -16.169 1.00 95.50 86 SER A CA 1
ATOM 668 C C . SER A 1 86 ? 3.672 12.089 -15.279 1.00 95.50 86 SER A C 1
ATOM 670 O O . SER A 1 86 ? 2.567 11.697 -15.652 1.00 95.50 86 SER A O 1
ATOM 672 N N . TRP A 1 87 ? 3.891 12.696 -14.113 1.00 83.69 87 TRP A N 1
ATOM 673 C CA . TRP A 1 87 ? 2.813 13.171 -13.250 1.00 83.69 87 TRP A CA 1
ATOM 674 C C . TRP A 1 87 ? 2.200 14.465 -13.787 1.00 83.69 87 TRP A C 1
ATOM 676 O O . TRP A 1 87 ? 2.980 15.287 -14.323 1.00 83.69 87 TRP A O 1
#

Radius of gyration: 14.05 Å; chains: 1; bounding box: 31×24×38 Å

Sequence (87 aa):
NAWEQQLSEMLALKPQVVIPGHMKAGTKLNADTIRYSQQYLQDFQQAKKHSNNSAQLIDTMSAKYPEAQLPIALEIGAKVHTGEMSW

Secondary structure (DSSP, 8-state):
-HHHHHHHHHHHT--S----SS--TT--SSTHHHHHHHHHHHHHHHHHHT-SSHHHHHHHHHHH-TT---HHHHHHHHHHHHTSS--

pLDDT: mean 96.15, std 3.17, range [83.69, 98.81]

Foldseek 3Di:
DVLLVVLVVVVVVVDAFADDPDDDPPPGGHNVVSVVVNVLVVQLVVQLVVDQALVSSLVSSCVVCVPDPDSVVSSVVRCCSNVVDPD

Organism: Vibrio parahaemolyticus (NCBI:txid670)

InterPro domains:
  IPR036866 Ribonuclease Z/Hydroxyacylglutathione hydrolase-like [SSF56281] (2-62)